Protein AF-A0A329J7I3-F1 (afdb_monomer)

Nearest PDB structures (foldseek):
  7eyp-assembly1_B  TM=9.528E-01  e=1.064E-05  Pseudomonas aeruginosa
  7eym-assembly1_B  TM=9.307E-01  e=1.704E-05  Vibrio cholerae
  7eyj-assembly1_A  TM=9.364E-01  e=2.729E-05  Escherichia coli K-12
  7eyl-assembly1_B  TM=9.389E-01  e=6.999E-05  Salmonella enterica
  2oyz-assembly1_A-2  TM=9.287E-01  e=4.369E-04  Vibrio parahaemolyticus RIMD 2210633

Structure (mmCIF, N/CA/C/O backbone):
data_AF-A0A329J7I3-F1
#
_entry.id   AF-A0A329J7I3-F1
#
loop_
_atom_site.group_PDB
_atom_site.id
_atom_site.type_symbol
_atom_site.label_atom_id
_atom_site.label_alt_id
_atom_site.label_comp_id
_atom_site.label_asym_id
_atom_site.label_entity_id
_atom_site.label_seq_id
_atom_site.pdbx_PDB_ins_code
_atom_site.Cartn_x
_atom_site.Cartn_y
_atom_site.Cartn_z
_atom_site.occupancy
_atom_site.B_iso_or_equiv
_atom_site.auth_seq_id
_atom_site.auth_comp_id
_atom_site.auth_asym_id
_atom_site.auth_atom_id
_atom_site.pdbx_PDB_model_num
ATOM 1 N N . MET A 1 1 ? 5.180 -0.822 17.200 1.00 82.69 1 MET A N 1
ATOM 2 C CA . MET A 1 1 ? 5.798 -1.361 15.975 1.00 82.69 1 MET A CA 1
ATOM 3 C C . MET A 1 1 ? 5.105 -2.666 15.686 1.00 82.69 1 MET A C 1
ATOM 5 O O . MET A 1 1 ? 4.963 -3.460 16.609 1.00 82.69 1 MET A O 1
ATOM 9 N N . ASN A 1 2 ? 4.632 -2.824 14.459 1.00 92.62 2 ASN A N 1
ATOM 10 C CA . ASN A 1 2 ? 3.837 -3.961 14.030 1.00 92.62 2 ASN A CA 1
ATOM 11 C C . ASN A 1 2 ? 4.636 -4.744 12.986 1.00 92.62 2 ASN A C 1
ATOM 13 O O . ASN A 1 2 ? 5.359 -4.146 12.186 1.00 92.62 2 ASN A O 1
ATOM 17 N N . ASP A 1 3 ? 4.510 -6.062 13.026 1.00 95.56 3 ASP A N 1
ATOM 18 C CA . ASP A 1 3 ? 5.209 -7.006 12.161 1.00 95.56 3 ASP A CA 1
ATOM 19 C C . ASP A 1 3 ? 4.160 -7.951 11.565 1.00 95.56 3 ASP A C 1
ATOM 21 O O . ASP A 1 3 ? 3.280 -8.436 12.284 1.00 95.56 3 ASP A O 1
ATOM 25 N N . TYR A 1 4 ? 4.200 -8.131 10.249 1.00 93.31 4 TYR A N 1
ATOM 26 C CA . TYR A 1 4 ? 3.221 -8.902 9.495 1.00 93.31 4 TYR A CA 1
ATOM 27 C C . TYR A 1 4 ? 3.924 -9.769 8.452 1.00 93.31 4 TYR A C 1
ATOM 29 O O . TYR A 1 4 ? 5.037 -9.461 8.021 1.00 93.31 4 TYR A O 1
ATOM 37 N N . PHE A 1 5 ? 3.227 -10.817 8.000 1.00 94.56 5 PHE A N 1
ATOM 38 C CA . PHE A 1 5 ? 3.692 -11.705 6.928 1.00 94.56 5 PHE A CA 1
ATOM 39 C C . PHE A 1 5 ? 5.101 -12.267 7.199 1.00 94.56 5 PHE A C 1
ATOM 41 O O . PHE A 1 5 ? 5.974 -12.186 6.346 1.00 94.56 5 PHE A O 1
ATOM 48 N N . ASP A 1 6 ? 5.328 -12.789 8.410 1.00 94.56 6 ASP A N 1
ATOM 49 C CA . ASP A 1 6 ? 6.623 -13.355 8.831 1.00 94.56 6 ASP A CA 1
ATOM 50 C C . ASP A 1 6 ? 7.805 -12.375 8.659 1.00 94.56 6 ASP A C 1
ATOM 52 O O . ASP A 1 6 ? 8.882 -12.714 8.172 1.00 94.56 6 ASP A O 1
ATOM 56 N N . GLY A 1 7 ? 7.591 -11.105 9.019 1.00 94.94 7 GLY A N 1
ATOM 57 C CA . GLY A 1 7 ? 8.597 -10.050 8.912 1.00 94.94 7 GLY A CA 1
ATOM 58 C C . GLY A 1 7 ? 8.727 -9.398 7.537 1.00 94.94 7 GLY A C 1
ATOM 59 O O . GLY A 1 7 ? 9.503 -8.446 7.418 1.00 94.94 7 GLY A O 1
ATOM 60 N N . ALA A 1 8 ? 7.975 -9.847 6.525 1.00 96.44 8 ALA A N 1
ATOM 61 C CA . ALA A 1 8 ? 8.002 -9.262 5.183 1.00 96.44 8 ALA A CA 1
ATOM 62 C C . ALA A 1 8 ? 7.378 -7.857 5.123 1.00 96.44 8 ALA A C 1
ATOM 64 O O . ALA A 1 8 ? 7.693 -7.080 4.220 1.00 96.44 8 ALA A O 1
ATOM 65 N N . VAL A 1 9 ? 6.540 -7.498 6.104 1.00 96.69 9 VAL A N 1
ATOM 66 C CA . VAL A 1 9 ? 6.043 -6.129 6.282 1.00 96.69 9 VAL A CA 1
ATOM 67 C C . VAL A 1 9 ? 6.248 -5.675 7.720 1.00 96.69 9 VAL A C 1
ATOM 69 O O . VAL A 1 9 ? 5.775 -6.307 8.665 1.00 96.69 9 VAL A O 1
ATOM 72 N N . LYS A 1 10 ? 6.896 -4.521 7.892 1.00 96.62 10 LYS A N 1
ATOM 73 C CA . LYS A 1 10 ? 7.080 -3.875 9.199 1.00 96.62 10 LYS A CA 1
ATOM 74 C C . LYS A 1 10 ? 6.513 -2.474 9.173 1.00 96.62 10 LYS A C 1
ATOM 76 O O . LYS A 1 10 ? 6.772 -1.731 8.233 1.00 96.62 10 LYS A O 1
ATOM 81 N N . SER A 1 11 ? 5.768 -2.109 10.212 1.00 95.44 11 SER A N 1
ATOM 82 C CA . SER A 1 11 ? 5.075 -0.825 10.295 1.00 95.44 11 SER A CA 1
ATOM 83 C C . SER A 1 11 ? 5.304 -0.124 11.631 1.00 95.44 11 SER A C 1
ATOM 85 O O . SER A 1 11 ? 5.291 -0.736 12.705 1.00 95.44 11 SER A O 1
ATOM 87 N N . ILE A 1 12 ? 5.495 1.189 11.575 1.00 96.62 12 ILE A N 1
ATOM 88 C CA . ILE A 1 12 ? 5.650 2.057 12.738 1.00 96.62 12 ILE A CA 1
ATOM 89 C C . ILE A 1 12 ? 4.556 3.116 12.676 1.00 96.62 12 ILE A C 1
ATOM 91 O O . ILE A 1 12 ? 4.588 3.993 11.816 1.00 96.62 12 ILE A O 1
ATOM 95 N N . ALA A 1 13 ? 3.603 3.036 13.605 1.00 94.75 13 ALA A N 1
ATOM 96 C CA . ALA A 1 13 ? 2.600 4.072 13.814 1.00 94.75 13 ALA A CA 1
ATOM 97 C C . ALA A 1 13 ? 3.163 5.209 14.678 1.00 94.75 13 ALA A C 1
ATOM 99 O O . ALA A 1 13 ? 3.876 4.960 15.653 1.00 94.75 13 ALA A O 1
ATOM 100 N N . PHE A 1 14 ? 2.825 6.446 14.329 1.00 94.69 14 PHE A N 1
ATOM 101 C CA . PHE A 1 14 ? 3.216 7.660 15.045 1.00 94.69 14 PHE A CA 1
ATOM 102 C C . PHE A 1 14 ? 2.193 8.780 14.811 1.00 94.69 14 PHE A C 1
ATOM 104 O O . PHE A 1 14 ? 1.307 8.669 13.966 1.00 94.69 14 PHE A O 1
ATOM 111 N N . THR A 1 15 ? 2.306 9.870 15.568 1.00 94.94 15 THR A N 1
ATOM 112 C CA . THR A 1 15 ? 1.462 11.059 15.391 1.00 94.94 15 THR A CA 1
ATOM 113 C C . THR A 1 15 ? 2.249 12.125 14.638 1.00 94.94 15 THR A C 1
ATOM 115 O O . THR A 1 15 ? 3.257 12.614 15.143 1.00 94.94 15 THR A O 1
ATOM 118 N N . ALA A 1 16 ? 1.795 12.468 13.435 1.00 92.12 16 ALA A N 1
ATOM 119 C CA . ALA A 1 16 ? 2.274 13.614 12.670 1.00 92.12 16 ALA A CA 1
ATOM 120 C C . ALA A 1 16 ? 1.420 14.856 12.978 1.00 92.12 16 ALA A C 1
ATOM 122 O O . ALA A 1 16 ? 0.386 14.762 13.641 1.00 92.12 16 ALA A O 1
ATOM 123 N N . GLU A 1 17 ? 1.803 16.019 12.448 1.00 93.62 17 GLU A N 1
ATOM 124 C CA . GLU A 1 17 ? 0.985 17.240 12.557 1.00 93.62 17 GLU A CA 1
ATOM 125 C C . GLU A 1 17 ? -0.422 17.058 11.960 1.00 93.62 17 GLU A C 1
ATOM 127 O O . GLU A 1 17 ? -1.390 17.625 12.460 1.00 93.62 17 GLU A O 1
ATOM 132 N N . SER A 1 18 ? -0.553 16.211 10.934 1.00 86.62 18 SER A N 1
ATOM 133 C CA . SER A 1 18 ? -1.825 15.863 10.292 1.00 86.62 18 SER A CA 1
ATOM 134 C C . SER A 1 18 ? -2.643 14.801 11.040 1.00 86.62 18 SER A C 1
ATOM 136 O O . SER A 1 18 ? -3.725 14.441 10.582 1.00 86.62 18 SER A O 1
ATOM 138 N N . GLY A 1 19 ? -2.139 14.276 12.162 1.00 89.88 19 GLY A N 1
ATOM 139 C CA . GLY A 1 19 ? -2.782 13.227 12.954 1.00 89.88 19 GLY A CA 1
ATOM 140 C C . GLY A 1 19 ? -2.028 11.895 12.957 1.00 89.88 19 GLY A C 1
ATOM 141 O O . GLY A 1 19 ? -0.865 11.800 12.557 1.00 89.88 19 GLY A O 1
ATOM 142 N N . SER A 1 20 ? -2.685 10.853 13.469 1.00 91.06 20 SER A N 1
ATOM 143 C CA . SER A 1 20 ? -2.119 9.503 13.545 1.00 91.06 20 SER A CA 1
ATOM 144 C C . SER A 1 20 ? -1.897 8.916 12.152 1.00 91.06 20 SER A C 1
ATOM 146 O O . SER A 1 20 ? -2.800 8.908 11.323 1.00 91.06 20 SER A O 1
ATOM 148 N N . THR A 1 21 ? -0.693 8.408 11.911 1.00 93.75 21 THR A N 1
ATOM 149 C CA . THR A 1 21 ? -0.273 7.821 10.635 1.00 93.75 21 THR A CA 1
ATOM 150 C C . THR A 1 21 ? 0.729 6.688 10.876 1.00 93.75 21 THR A C 1
ATOM 152 O O . THR A 1 21 ? 1.092 6.397 12.020 1.00 93.75 21 THR A O 1
ATOM 155 N N . SER A 1 22 ? 1.180 6.020 9.815 1.00 94.50 22 SER A N 1
ATOM 156 C CA . SER A 1 22 ? 2.234 5.014 9.895 1.00 94.50 22 SER A CA 1
ATOM 157 C C . SER A 1 22 ? 3.162 5.044 8.686 1.00 94.50 22 SER A C 1
ATOM 159 O O . SER A 1 22 ? 2.773 5.448 7.594 1.00 94.50 22 SER A O 1
ATOM 161 N N . VAL A 1 23 ? 4.397 4.589 8.887 1.00 95.19 23 VAL A N 1
ATOM 162 C CA . VAL A 1 23 ? 5.328 4.256 7.803 1.00 95.19 23 VAL A CA 1
ATOM 163 C C . VAL A 1 23 ? 5.546 2.755 7.823 1.00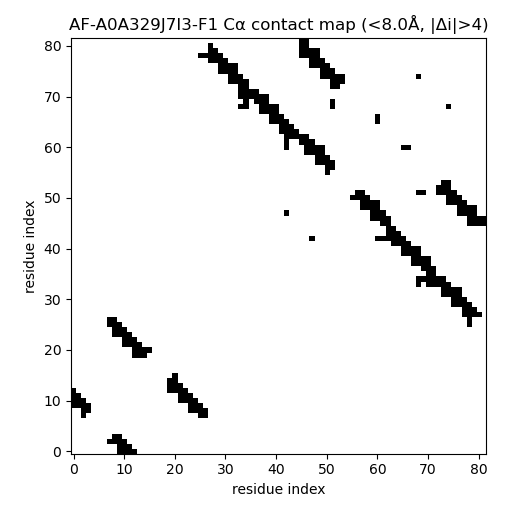 95.19 23 VAL A C 1
ATOM 165 O O . VAL A 1 23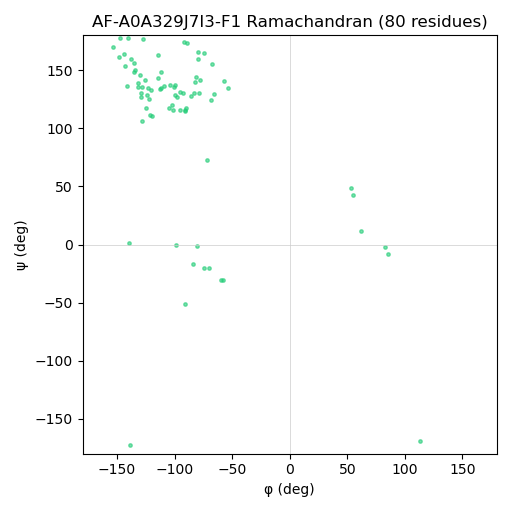 ? 5.775 2.174 8.886 1.00 95.19 23 VAL A O 1
ATOM 168 N N . SER A 1 24 ? 5.486 2.143 6.643 1.00 94.69 24 SER A N 1
ATOM 169 C CA . SER A 1 24 ? 5.673 0.707 6.476 1.00 94.69 24 SER A CA 1
ATOM 170 C C . SER A 1 24 ? 6.756 0.414 5.443 1.00 94.69 24 SER A C 1
ATOM 172 O O . SER A 1 24 ? 6.844 1.091 4.422 1.00 94.69 24 SER A O 1
ATOM 174 N N . VAL A 1 25 ? 7.566 -0.607 5.709 1.00 95.75 25 VAL A N 1
ATOM 175 C CA . VAL A 1 25 ? 8.547 -1.169 4.772 1.00 95.75 25 VAL A CA 1
ATOM 176 C C . VAL A 1 25 ? 8.065 -2.562 4.384 1.00 95.75 25 VAL A C 1
ATOM 178 O O . VAL A 1 25 ? 7.631 -3.316 5.257 1.00 95.75 25 VAL A O 1
ATOM 181 N N . MET A 1 26 ? 8.107 -2.878 3.089 1.00 96.38 26 MET A N 1
ATOM 182 C CA . MET A 1 26 ? 7.540 -4.1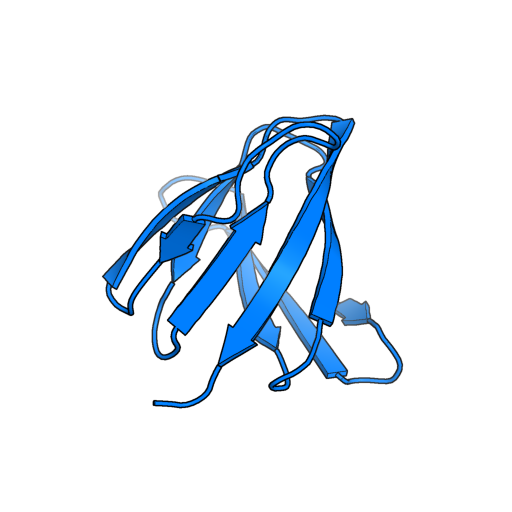00 2.515 1.00 96.38 26 MET A CA 1
ATOM 183 C C . MET A 1 26 ? 8.556 -4.775 1.590 1.00 96.38 26 MET A C 1
ATOM 185 O O . MET A 1 26 ? 9.168 -4.101 0.759 1.00 96.38 26 MET A O 1
ATOM 189 N N . ASN A 1 27 ? 8.707 -6.093 1.700 1.00 97.25 27 ASN A N 1
ATOM 190 C CA . ASN A 1 27 ? 9.470 -6.893 0.740 1.00 97.25 27 ASN A CA 1
ATOM 191 C C . ASN A 1 27 ? 8.762 -6.934 -0.633 1.00 97.25 27 ASN A C 1
ATOM 193 O O . ASN A 1 27 ? 7.536 -6.777 -0.675 1.00 97.25 27 ASN A O 1
ATOM 197 N N . PRO A 1 28 ? 9.496 -7.171 -1.742 1.00 96.88 28 PRO A N 1
ATOM 198 C CA . PRO A 1 28 ? 8.958 -7.224 -3.107 1.00 96.88 28 PRO A CA 1
ATOM 199 C C . PRO A 1 28 ? 8.125 -8.487 -3.372 1.00 96.88 28 PRO A C 1
ATOM 201 O O . PRO A 1 28 ? 8.552 -9.415 -4.058 1.00 96.88 28 PRO A O 1
ATOM 204 N N . GLU A 1 29 ? 6.931 -8.525 -2.793 1.00 97.25 29 GLU A N 1
ATOM 205 C CA . GLU A 1 29 ? 5.979 -9.632 -2.878 1.00 97.25 29 GLU A CA 1
ATOM 206 C C . GLU A 1 29 ? 4.548 -9.093 -3.067 1.00 97.25 29 GLU A C 1
ATOM 208 O O . GLU A 1 29 ? 4.337 -7.896 -3.296 1.00 97.25 29 GLU A O 1
ATOM 213 N N . ALA A 1 30 ? 3.554 -9.982 -3.005 1.00 97.06 30 ALA A N 1
ATOM 214 C CA . ALA A 1 30 ? 2.141 -9.632 -3.092 1.00 97.06 30 ALA A CA 1
ATOM 215 C C . ALA A 1 30 ? 1.445 -9.819 -1.739 1.00 97.06 30 ALA A C 1
ATOM 217 O O . ALA A 1 30 ? 1.617 -10.848 -1.088 1.00 97.06 30 ALA A O 1
ATOM 218 N N . TYR A 1 31 ? 0.611 -8.855 -1.352 1.00 96.25 31 TYR A N 1
ATOM 219 C CA . TYR A 1 31 ? -0.078 -8.854 -0.062 1.00 96.25 31 TYR A CA 1
ATOM 220 C C . TYR A 1 31 ? -1.553 -8.499 -0.218 1.00 96.25 31 TYR A C 1
ATOM 222 O O . TYR A 1 31 ? -1.929 -7.711 -1.087 1.00 96.25 31 TYR A O 1
ATOM 230 N N . VAL A 1 32 ? -2.375 -9.040 0.681 1.00 95.31 32 VAL A N 1
ATOM 231 C CA . VAL A 1 32 ? -3.754 -8.593 0.891 1.00 95.31 32 VAL A CA 1
ATOM 232 C C . VAL A 1 32 ? -3.781 -7.784 2.176 1.00 95.31 32 VAL A C 1
ATOM 234 O O . VAL A 1 32 ? -3.472 -8.300 3.250 1.00 95.31 32 VAL A O 1
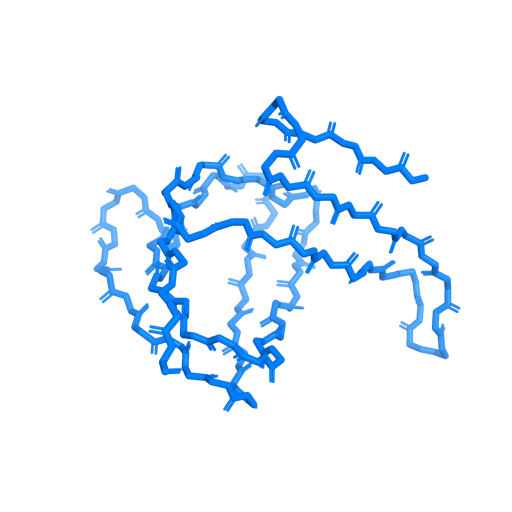ATOM 237 N N . LEU A 1 33 ? -4.124 -6.509 2.054 1.00 93.19 33 LEU A N 1
ATOM 238 C CA . LEU A 1 33 ? -4.161 -5.551 3.150 1.00 93.19 33 LEU A CA 1
ATOM 239 C C . LEU A 1 33 ? -5.601 -5.093 3.396 1.00 93.19 33 LEU A C 1
ATOM 241 O O . LEU A 1 33 ? -6.477 -5.264 2.550 1.00 93.19 33 LEU A O 1
ATOM 245 N N . SER A 1 34 ? -5.848 -4.497 4.559 1.00 91.62 34 SER A N 1
ATOM 246 C CA . SER A 1 34 ? -7.130 -3.876 4.897 1.00 91.62 34 SER A CA 1
ATOM 247 C C . SER A 1 34 ? -6.901 -2.599 5.686 1.00 91.62 34 SER A C 1
ATOM 249 O O . SER A 1 34 ? -6.109 -2.606 6.630 1.00 91.62 34 SER A O 1
ATOM 251 N N . ALA A 1 35 ? -7.633 -1.541 5.349 1.00 88.06 35 ALA A N 1
ATOM 252 C CA . ALA A 1 35 ? -7.590 -0.286 6.084 1.00 88.06 35 ALA A CA 1
ATOM 253 C C . ALA A 1 35 ? -8.727 -0.229 7.117 1.00 88.06 35 ALA A C 1
ATOM 255 O O . ALA A 1 35 ? -9.895 -0.506 6.815 1.00 88.06 35 ALA A O 1
ATOM 256 N N . SER A 1 36 ? -8.385 0.124 8.359 1.00 85.75 36 SER A N 1
ATOM 257 C CA . SER A 1 36 ? -9.364 0.247 9.454 1.00 85.75 36 SER A CA 1
ATOM 258 C C . SER A 1 36 ? -10.216 1.514 9.336 1.00 85.75 36 SER A C 1
ATOM 260 O O . SER A 1 36 ? -11.305 1.603 9.906 1.00 85.75 36 SER A O 1
ATOM 262 N N . GLN A 1 37 ? -9.719 2.488 8.577 1.00 88.06 37 GLN A N 1
ATOM 263 C CA . GLN A 1 37 ? -10.364 3.741 8.212 1.00 88.06 37 GLN A CA 1
ATOM 264 C C . GLN A 1 37 ? -10.036 4.049 6.749 1.00 88.06 37 GLN A C 1
ATOM 266 O O . GLN A 1 37 ? -9.324 3.290 6.097 1.00 88.06 37 GLN A O 1
ATOM 271 N N . ARG A 1 38 ? -10.577 5.141 6.204 1.00 90.75 38 ARG A N 1
ATOM 272 C CA . ARG A 1 38 ? -10.101 5.631 4.910 1.00 90.75 38 ARG A CA 1
ATOM 273 C C . ARG A 1 38 ? -8.678 6.152 5.100 1.00 90.75 38 ARG A C 1
ATOM 275 O O . ARG A 1 38 ? -8.466 7.020 5.942 1.00 90.75 38 ARG A O 1
ATOM 282 N N . GLU A 1 39 ? -7.742 5.637 4.318 1.00 91.38 39 GLU A N 1
ATOM 283 C CA . GLU A 1 39 ? -6.319 5.949 4.440 1.00 91.38 39 GLU A CA 1
ATOM 284 C C . GLU A 1 39 ? -5.761 6.384 3.085 1.00 91.38 39 GLU A C 1
ATOM 286 O O . GLU A 1 39 ? -6.031 5.750 2.066 1.00 91.38 39 GLU A O 1
ATOM 291 N N . THR A 1 40 ? -4.962 7.450 3.073 1.00 94.12 40 THR A N 1
ATOM 292 C CA . THR A 1 40 ? -4.177 7.834 1.896 1.00 94.12 40 THR A CA 1
ATOM 293 C C . THR A 1 40 ? -2.808 7.170 1.990 1.00 94.12 40 THR A C 1
ATOM 295 O O . THR A 1 40 ? -2.014 7.470 2.882 1.00 94.12 40 THR A O 1
ATOM 298 N N . MET A 1 41 ? -2.532 6.268 1.056 1.00 95.12 41 MET A N 1
ATOM 299 C CA . MET A 1 41 ? -1.290 5.512 0.948 1.00 95.12 41 MET A CA 1
ATOM 300 C C . MET A 1 41 ? -0.315 6.271 0.052 1.00 95.12 41 MET A C 1
ATOM 302 O O . MET A 1 41 ? -0.576 6.441 -1.135 1.00 95.12 41 MET A O 1
ATOM 306 N N . GLN A 1 42 ? 0.812 6.723 0.605 1.00 96.62 42 GLN A N 1
ATOM 307 C CA . GLN A 1 42 ? 1.875 7.388 -0.155 1.00 96.62 42 GLN A CA 1
ATOM 308 C C . GLN A 1 42 ? 3.007 6.408 -0.465 1.00 96.62 42 GLN A C 1
ATOM 310 O O . GLN A 1 42 ? 3.540 5.753 0.433 1.00 96.62 42 GLN A O 1
ATOM 315 N N . VAL A 1 43 ? 3.396 6.325 -1.736 1.00 96.81 43 VAL A N 1
ATOM 316 C CA . VAL A 1 43 ? 4.494 5.466 -2.184 1.00 96.81 43 VAL A CA 1
ATOM 317 C C . VAL A 1 43 ? 5.793 6.262 -2.128 1.00 96.81 43 VAL A C 1
ATOM 319 O O . VAL A 1 43 ? 5.939 7.262 -2.823 1.00 96.81 43 VAL A O 1
ATOM 322 N N . ILE A 1 44 ? 6.748 5.839 -1.298 1.00 95.81 44 ILE A N 1
ATOM 323 C CA . ILE A 1 44 ? 7.959 6.637 -1.039 1.00 95.81 44 ILE A CA 1
ATOM 324 C C . ILE A 1 44 ? 9.105 6.303 -1.999 1.00 95.81 44 ILE A C 1
ATOM 326 O O . ILE A 1 44 ? 9.691 7.211 -2.580 1.00 95.81 44 ILE A O 1
ATOM 330 N N . SER A 1 45 ? 9.451 5.023 -2.156 1.00 93.38 45 SER A N 1
ATOM 331 C CA . SER A 1 45 ? 10.717 4.623 -2.801 1.00 93.38 45 SER A CA 1
ATOM 332 C C . SER A 1 45 ? 10.623 3.424 -3.742 1.00 93.38 45 SER A C 1
ATOM 334 O O . SER A 1 45 ? 11.644 2.973 -4.247 1.00 93.38 45 SER A O 1
ATOM 336 N N . VAL A 1 46 ? 9.433 2.866 -3.934 1.00 93.31 46 VAL A N 1
ATOM 337 C CA . VAL A 1 46 ? 9.202 1.663 -4.746 1.00 93.31 46 VAL A CA 1
ATOM 338 C C . VAL A 1 46 ? 8.110 1.940 -5.764 1.00 93.31 46 VAL A C 1
ATOM 340 O O . VAL A 1 46 ? 7.509 3.013 -5.754 1.00 93.31 46 VAL A O 1
ATOM 343 N N . ARG A 1 47 ? 7.825 0.960 -6.614 1.00 96.31 47 ARG A N 1
ATOM 344 C CA . ARG A 1 47 ? 6.581 0.922 -7.371 1.00 96.31 47 ARG A CA 1
ATOM 345 C C . ARG A 1 47 ? 5.624 -0.043 -6.687 1.00 96.31 47 ARG A C 1
ATOM 347 O O . ARG A 1 47 ? 6.014 -1.132 -6.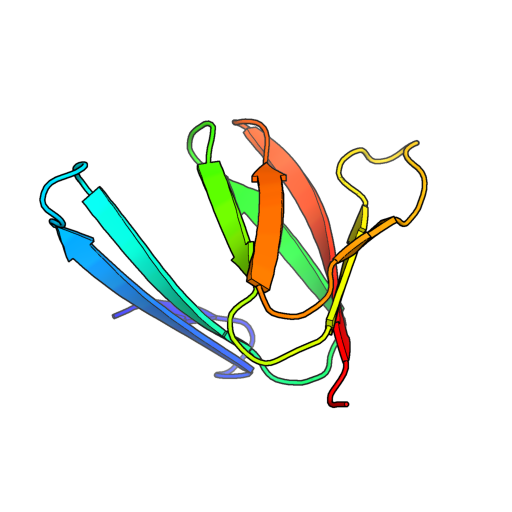265 1.00 96.31 47 ARG A O 1
ATOM 354 N N . LEU A 1 48 ? 4.370 0.367 -6.562 1.00 96.94 48 LEU A N 1
ATOM 355 C CA . LEU A 1 48 ? 3.318 -0.433 -5.954 1.00 96.94 48 LEU A CA 1
ATOM 356 C C . LEU A 1 48 ? 2.168 -0.564 -6.946 1.00 96.94 48 LEU A C 1
ATOM 358 O O . LEU A 1 48 ? 1.555 0.428 -7.326 1.00 96.94 48 LEU A O 1
ATOM 362 N N . THR A 1 49 ? 1.869 -1.789 -7.369 1.00 97.38 49 THR A N 1
ATOM 363 C CA . THR A 1 49 ? 0.689 -2.057 -8.195 1.00 97.38 49 THR A CA 1
ATOM 364 C C . THR A 1 49 ? -0.451 -2.495 -7.279 1.00 97.38 49 THR A C 1
ATOM 366 O O . THR A 1 49 ? -0.330 -3.522 -6.613 1.00 97.38 49 THR A O 1
ATOM 369 N N . ALA A 1 50 ? -1.532 -1.720 -7.203 1.00 96.44 50 ALA A N 1
ATOM 370 C CA . ALA A 1 50 ? -2.653 -1.930 -6.291 1.00 96.44 50 ALA A CA 1
ATOM 371 C C . ALA A 1 50 ? -3.931 -2.327 -7.036 1.00 96.44 50 ALA A C 1
ATOM 373 O O . ALA A 1 50 ? -4.175 -1.895 -8.158 1.00 96.44 50 ALA A O 1
ATOM 374 N N . LYS A 1 51 ? -4.774 -3.128 -6.389 1.00 96.56 51 LYS A N 1
ATOM 375 C CA . LYS A 1 51 ? -6.139 -3.430 -6.816 1.00 96.56 51 LYS A CA 1
ATOM 376 C C . LYS A 1 51 ? -7.073 -3.162 -5.639 1.00 96.56 51 LYS A C 1
ATOM 378 O O . LYS A 1 51 ? -7.074 -3.899 -4.653 1.00 96.56 51 LYS A O 1
ATOM 383 N N . LEU A 1 52 ? -7.825 -2.063 -5.732 1.00 94.19 52 LEU A N 1
ATOM 384 C CA . LEU A 1 52 ? -8.556 -1.466 -4.603 1.00 94.19 52 LEU A CA 1
ATOM 385 C C . LEU A 1 52 ? -9.930 -2.096 -4.332 1.00 94.19 52 LEU A C 1
ATOM 387 O O . LEU A 1 52 ? -10.491 -1.911 -3.252 1.00 94.19 52 LEU A O 1
ATOM 391 N N . THR A 1 53 ? -10.475 -2.837 -5.297 1.00 90.94 53 THR A N 1
ATOM 392 C CA . THR A 1 53 ? -11.718 -3.606 -5.156 1.00 90.94 53 THR A CA 1
ATOM 393 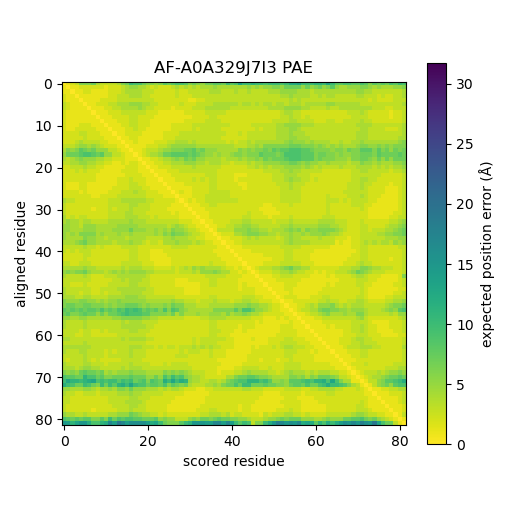C C . THR A 1 53 ? -11.540 -4.994 -5.758 1.00 90.94 53 THR A C 1
ATOM 395 O O . THR A 1 53 ? -10.697 -5.199 -6.631 1.00 90.94 53 THR A O 1
ATOM 398 N N . SER A 1 54 ? -12.333 -5.971 -5.318 1.00 86.56 54 SER A N 1
ATOM 399 C CA . SER A 1 54 ? -12.232 -7.359 -5.793 1.00 86.56 54 SER A CA 1
ATOM 400 C C . SER A 1 54 ? -12.453 -7.508 -7.306 1.00 86.56 54 SER A C 1
ATOM 402 O O . SER A 1 54 ? -11.847 -8.383 -7.929 1.00 86.56 54 SER A O 1
ATOM 404 N N . ASP A 1 55 ? -13.270 -6.638 -7.895 1.00 88.38 55 ASP A N 1
ATOM 405 C CA . ASP A 1 55 ? -13.597 -6.530 -9.320 1.00 88.38 55 ASP A CA 1
ATOM 406 C C . ASP A 1 55 ? -12.809 -5.432 -10.060 1.00 88.38 55 ASP A C 1
ATOM 408 O O . ASP A 1 55 ? -12.976 -5.251 -11.266 1.00 88.38 55 ASP A O 1
ATOM 412 N N . GLY A 1 56 ? -11.941 -4.710 -9.349 1.00 90.06 56 GLY A N 1
ATOM 413 C CA . GLY A 1 56 ? -11.182 -3.586 -9.875 1.00 90.06 56 GLY A CA 1
ATOM 414 C C . GLY A 1 56 ? -10.028 -3.997 -10.786 1.00 90.06 56 GLY A C 1
ATOM 415 O O . GLY A 1 56 ? -9.582 -5.150 -10.812 1.00 90.06 56 GLY A O 1
ATOM 416 N N . ALA A 1 57 ? -9.515 -3.016 -11.523 1.00 95.75 57 ALA A N 1
ATOM 417 C CA . ALA A 1 57 ? -8.286 -3.163 -12.285 1.00 95.75 57 ALA A CA 1
ATOM 418 C C . ALA A 1 57 ? -7.055 -3.013 -11.377 1.00 95.75 57 ALA A C 1
ATOM 420 O O . ALA A 1 57 ? -7.121 -2.439 -10.291 1.00 95.75 57 ALA A O 1
ATOM 421 N N . TRP A 1 58 ? -5.924 -3.537 -11.847 1.00 97.06 58 TRP A N 1
ATOM 422 C CA . TRP A 1 58 ? -4.625 -3.237 -11.257 1.00 97.06 58 TRP A CA 1
ATOM 423 C C . TRP A 1 58 ? -4.151 -1.865 -11.736 1.00 97.06 58 TRP A C 1
ATOM 425 O O . TRP A 1 58 ? -4.114 -1.609 -12.940 1.00 97.06 58 TRP A O 1
ATOM 435 N N . GLU A 1 59 ? -3.744 -1.020 -10.800 1.00 97.31 59 GLU A N 1
ATOM 436 C CA . GLU A 1 59 ? -3.247 0.332 -11.033 1.00 97.31 59 GLU A CA 1
ATOM 437 C C . GLU A 1 59 ? -1.821 0.450 -10.493 1.00 97.31 59 GLU A C 1
ATOM 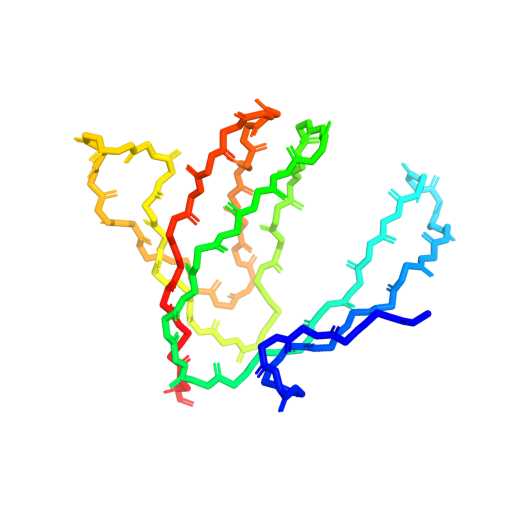439 O O . GLU A 1 59 ? -1.529 -0.001 -9.388 1.00 97.31 59 GLU A O 1
ATOM 444 N N . ALA A 1 60 ? -0.909 1.014 -11.285 1.00 97.19 60 ALA A N 1
ATOM 445 C CA . ALA A 1 60 ? 0.482 1.192 -10.882 1.00 97.19 60 ALA A CA 1
ATOM 446 C C . ALA A 1 60 ? 0.697 2.572 -10.250 1.00 97.19 60 ALA A C 1
ATOM 448 O O . ALA A 1 60 ? 0.345 3.594 -10.838 1.00 97.19 60 ALA A O 1
ATOM 449 N N . HIS A 1 61 ? 1.333 2.586 -9.083 1.00 97.06 61 HIS A N 1
ATOM 450 C CA . HIS A 1 61 ? 1.670 3.775 -8.312 1.00 97.06 61 HIS A CA 1
ATOM 451 C C . HIS A 1 61 ? 3.190 3.850 -8.146 1.00 97.06 61 HIS A C 1
ATOM 453 O O . HIS A 1 61 ? 3.804 3.027 -7.466 1.00 97.06 61 HIS A O 1
ATOM 459 N N . GLU A 1 62 ? 3.802 4.829 -8.805 1.00 97.06 62 GLU A N 1
ATOM 460 C CA . GLU A 1 62 ? 5.247 5.065 -8.768 1.00 97.06 62 GLU A CA 1
ATOM 461 C C . GLU A 1 62 ? 5.661 5.810 -7.487 1.00 97.06 62 GLU A C 1
ATOM 463 O O . GLU A 1 62 ? 4.828 6.405 -6.793 1.00 97.06 62 GLU A O 1
ATOM 468 N N . ALA A 1 63 ? 6.959 5.832 -7.187 1.00 96.69 63 ALA A N 1
ATOM 469 C CA . ALA A 1 63 ? 7.499 6.628 -6.088 1.00 96.69 63 ALA A CA 1
ATOM 470 C C . ALA A 1 63 ? 7.084 8.111 -6.202 1.00 96.69 63 ALA A C 1
ATOM 472 O O . ALA A 1 63 ? 7.141 8.720 -7.271 1.00 96.69 63 ALA A O 1
ATOM 473 N N . GLY A 1 64 ? 6.650 8.692 -5.084 1.00 96.50 64 GLY A N 1
ATOM 474 C CA . GLY A 1 64 ? 6.088 10.040 -4.995 1.00 96.50 64 GLY A CA 1
ATOM 475 C C . GLY A 1 64 ? 4.584 10.131 -5.283 1.00 96.50 64 GLY A C 1
ATOM 476 O O . GLY A 1 64 ? 3.998 11.192 -5.065 1.00 96.50 64 GLY A O 1
ATOM 477 N N . SER A 1 65 ? 3.941 9.055 -5.746 1.00 97.56 65 SER A N 1
ATOM 478 C CA . SER A 1 65 ? 2.487 9.020 -5.954 1.00 97.56 65 SER A CA 1
ATOM 479 C C . SER A 1 65 ? 1.723 8.563 -4.704 1.00 97.56 65 SER A C 1
ATOM 481 O O . SER A 1 65 ? 2.309 8.179 -3.688 1.00 97.56 65 SER A O 1
ATOM 483 N N . HIS A 1 66 ? 0.392 8.632 -4.769 1.00 96.56 66 HIS A N 1
ATOM 484 C CA . HIS A 1 66 ? -0.495 8.169 -3.708 1.00 96.56 66 HIS A CA 1
ATOM 485 C C . HIS A 1 66 ? -1.774 7.541 -4.269 1.00 96.56 66 HIS A C 1
ATOM 487 O O . HIS A 1 66 ? -2.119 7.757 -5.432 1.00 96.56 66 HIS A O 1
ATOM 493 N N . PHE A 1 67 ? -2.481 6.796 -3.421 1.00 95.56 67 PHE A N 1
ATOM 494 C CA . PHE A 1 67 ? -3.831 6.287 -3.671 1.00 95.56 67 PHE A CA 1
ATOM 495 C C . PHE A 1 67 ? -4.628 6.191 -2.367 1.00 95.56 67 PHE A C 1
ATOM 497 O O . PHE A 1 67 ? -4.047 6.169 -1.283 1.00 95.56 67 PHE A O 1
ATOM 504 N N . ASP A 1 68 ? -5.954 6.109 -2.466 1.00 94.81 68 ASP A N 1
ATOM 505 C CA . ASP A 1 68 ? -6.834 6.014 -1.299 1.00 94.81 68 ASP A CA 1
ATOM 506 C C . ASP A 1 68 ? -7.333 4.581 -1.081 1.00 94.81 68 ASP A C 1
ATOM 508 O O . ASP A 1 68 ? -8.047 4.013 -1.911 1.00 94.81 68 ASP A O 1
ATOM 512 N N . ALA A 1 69 ? -7.021 4.016 0.084 1.00 92.12 69 ALA A N 1
ATOM 513 C CA . ALA A 1 69 ? -7.607 2.776 0.569 1.00 92.12 69 ALA A CA 1
ATOM 514 C C . ALA A 1 69 ? -8.931 3.072 1.292 1.00 92.12 69 ALA A C 1
ATOM 516 O O . ALA A 1 69 ? -9.005 3.920 2.187 1.00 92.12 69 ALA A O 1
ATOM 517 N N . GLN A 1 70 ? -10.005 2.379 0.904 1.00 90.75 70 GLN A N 1
ATOM 518 C CA . GLN A 1 70 ? -11.311 2.544 1.546 1.00 90.75 70 GLN A CA 1
ATOM 519 C C . GLN A 1 70 ? -11.402 1.730 2.841 1.00 90.75 70 GLN A C 1
ATOM 521 O O . GLN A 1 70 ? -10.907 0.607 2.931 1.00 90.75 70 GLN A O 1
ATOM 526 N N . GLN A 1 71 ? -12.098 2.294 3.828 1.00 87.38 71 GLN A N 1
ATOM 527 C CA . GLN A 1 71 ? -12.367 1.630 5.099 1.00 87.38 71 GLN A CA 1
ATOM 528 C C . GLN A 1 71 ? -13.095 0.296 4.892 1.00 87.38 71 GLN A C 1
ATOM 530 O O . GLN A 1 71 ? -14.033 0.223 4.100 1.00 87.38 71 GLN A O 1
ATOM 535 N N . ASN A 1 72 ? -12.723 -0.721 5.676 1.00 77.94 72 ASN A N 1
ATOM 536 C CA . ASN A 1 72 ? -13.357 -2.047 5.707 1.00 77.94 72 ASN A CA 1
ATOM 537 C C . ASN A 1 72 ? -13.297 -2.824 4.381 1.00 77.94 72 ASN A C 1
ATOM 539 O O . ASN A 1 72 ? -13.933 -3.871 4.265 1.00 77.94 72 ASN A O 1
ATOM 543 N N . ASN A 1 73 ? -12.504 -2.359 3.413 1.00 83.50 73 ASN A N 1
ATOM 544 C CA . ASN A 1 73 ? -12.244 -3.083 2.180 1.00 83.50 73 ASN A CA 1
ATOM 545 C C . ASN A 1 73 ? -10.852 -3.708 2.228 1.00 83.50 73 ASN A C 1
ATOM 547 O O . ASN A 1 73 ? -9.877 -3.084 2.657 1.00 83.50 73 ASN A O 1
ATOM 551 N N . GLN A 1 74 ? -10.773 -4.955 1.771 1.00 91.94 74 GLN 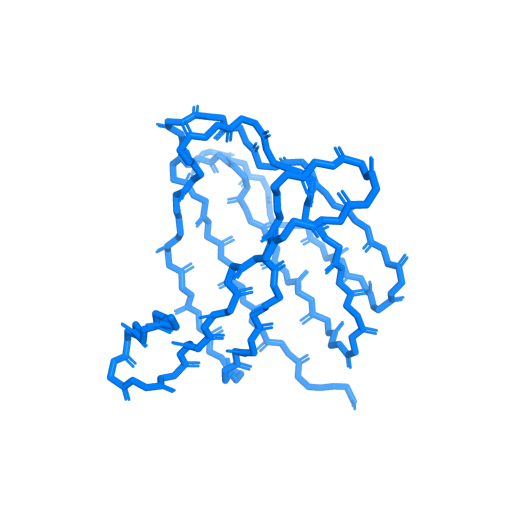A N 1
ATOM 552 C CA . GLN A 1 74 ? -9.495 -5.560 1.438 1.00 91.94 74 GLN A CA 1
ATOM 553 C C . GLN A 1 74 ? -9.038 -5.046 0.079 1.00 91.94 74 GLN A C 1
ATOM 555 O O . GLN A 1 74 ? -9.849 -4.888 -0.835 1.00 91.94 74 GLN A O 1
ATOM 560 N N . PHE A 1 75 ? -7.739 -4.819 -0.045 1.00 94.50 75 PHE A N 1
ATOM 561 C CA . PHE A 1 75 ? -7.102 -4.465 -1.301 1.00 94.50 75 PHE A CA 1
ATOM 562 C C . PHE A 1 75 ? -5.827 -5.282 -1.473 1.00 94.50 75 PHE A C 1
ATOM 564 O O . PHE A 1 75 ? -5.166 -5.665 -0.504 1.00 94.50 75 PHE A O 1
ATOM 571 N N . GLU A 1 76 ? -5.509 -5.580 -2.725 1.00 96.94 76 GLU A N 1
ATOM 572 C CA . GLU A 1 76 ? -4.329 -6.354 -3.083 1.00 96.94 76 GLU A CA 1
ATOM 573 C C . GLU A 1 76 ? -3.227 -5.395 -3.529 1.00 96.94 76 GLU A C 1
ATOM 575 O O . GLU A 1 76 ? -3.486 -4.449 -4.275 1.00 96.94 76 GLU A O 1
ATOM 580 N N . VAL A 1 77 ? -1.993 -5.634 -3.098 1.00 96.50 77 VAL A N 1
ATOM 581 C CA . VAL A 1 77 ? -0.826 -4.855 -3.523 1.00 96.50 77 VAL A CA 1
ATOM 582 C C . VAL A 1 77 ? 0.289 -5.780 -3.978 1.00 96.50 77 VAL A C 1
ATOM 584 O O . VAL A 1 77 ? 0.468 -6.864 -3.428 1.00 96.50 77 VAL A O 1
ATOM 587 N N . LYS A 1 78 ? 1.053 -5.342 -4.975 1.00 97.62 78 LYS A N 1
ATOM 588 C CA . LYS A 1 78 ? 2.293 -5.972 -5.435 1.00 97.62 78 LYS A CA 1
ATOM 589 C C . LYS A 1 78 ? 3.411 -4.950 -5.344 1.00 97.62 78 LYS A C 1
ATOM 591 O O . LYS A 1 78 ? 3.282 -3.859 -5.899 1.00 97.62 78 LYS A O 1
ATOM 596 N N . VAL A 1 79 ? 4.475 -5.302 -4.635 1.00 97.19 79 VAL A N 1
ATOM 597 C CA . VAL A 1 79 ? 5.628 -4.430 -4.407 1.00 97.19 79 VAL A CA 1
ATOM 598 C C . VAL A 1 79 ? 6.725 -4.778 -5.406 1.00 97.19 79 VAL A C 1
ATOM 600 O O . VAL A 1 79 ? 7.138 -5.930 -5.509 1.00 97.19 79 VAL A O 1
ATOM 603 N N . GLU A 1 80 ? 7.208 -3.774 -6.133 1.00 95.44 80 GLU A N 1
ATOM 604 C CA . GLU A 1 80 ? 8.224 -3.918 -7.175 1.00 95.44 80 GLU A CA 1
ATOM 605 C C . GLU A 1 80 ? 9.412 -2.989 -6.867 1.00 95.44 80 GLU A C 1
ATOM 607 O O . GLU A 1 80 ? 9.237 -1.793 -6.612 1.00 95.44 80 GLU A O 1
ATOM 612 N N . ILE A 1 81 ? 10.631 -3.543 -6.875 1.00 88.00 81 ILE A N 1
ATOM 613 C CA . ILE A 1 81 ? 11.872 -2.758 -6.787 1.00 88.00 81 ILE A CA 1
ATOM 614 C C . ILE A 1 81 ? 12.207 -2.265 -8.194 1.00 88.00 81 ILE A C 1
ATOM 616 O O . ILE A 1 81 ? 12.202 -3.057 -9.138 1.00 88.00 81 ILE A O 1
ATOM 620 N N . ILE A 1 82 ? 12.483 -0.967 -8.305 1.00 69.38 82 ILE A N 1
ATOM 621 C CA . ILE A 1 82 ? 12.838 -0.279 -9.552 1.00 69.38 82 ILE A CA 1
ATOM 622 C C . ILE A 1 82 ? 14.352 -0.090 -9.628 1.00 69.38 82 ILE A C 1
A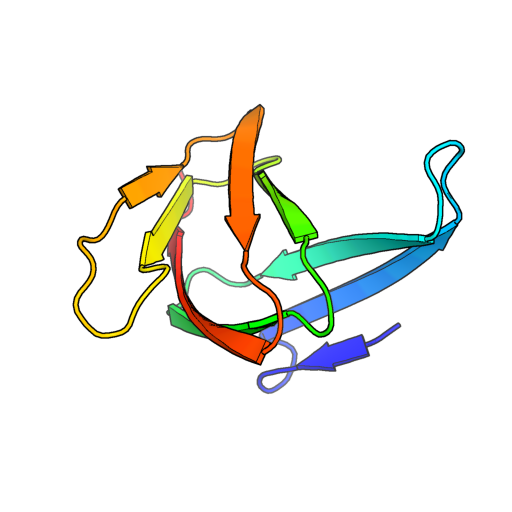TOM 624 O O . ILE A 1 82 ? 14.950 0.214 -8.568 1.00 69.38 82 ILE A O 1
#

Sequence (82 aa):
MNDYFDGAVKSIAFTAESGSTSVSVMNPEAYVLSASQRETMQVISVRLTAKLTSDGAWEAHEAGSHFDAQQNNQFEVKVEII

Mean predicted aligned error: 3.14 Å

Radius of gyration: 12.34 Å; Cα contacts (8 Å, |Δi|>4): 172; chains: 1; bounding box: 26×31×28 Å

pLDDT: mean 93.46, std 4.7, range [69.38, 97.62]

Solvent-accessible surface area (backbone atoms only — not comparable to full-atom values): 4816 Å² total; per-residue (Å²): 116,48,73,38,78,93,66,42,31,39,34,44,72,48,76,52,98,94,39,82,46,69,54,73,51,69,54,75,46,74,48,81,46,72,33,92,44,72,41,78,48,71,33,76,84,37,34,39,38,36,22,74,39,95,87,51,66,79,43,81,38,48,53,75,35,70,50,77,45,51,50,83,37,58,29,40,38,35,38,41,86,126

Foldseek 3Di:
DDADDPNQKDKDWDADPVGIDIDMDGHQAKDKDADQAWDKAAAAAWKKFKAQAPPGDTDIAGHRGIDIHHHPGIMMIGTGHD

Secondary structure (DSSP, 8-state):
-EEETTTTEEEEEEEETTEEEEEEEE-SSEEEEEBSS-EEEE--SSEEEEE-STTPPPEEE-TT-EEEEPBT-EEEEEEE--